Protein AF-A0A0P7VZ42-F1 (afdb_monomer_lite)

pLDDT: mean 81.6, std 18.13, range [38.47, 98.25]

Secondary structure (DSSP, 8-state):
----------------------GGG-EEEEEEETTEEEEEEEEEEE--TT-HHHHHHHHHHHHHHHHHHHHHHHHHTT----TT--EEEEESS--S-S---S-----SS----S------

Radius of gyration: 24.26 Å; chains: 1; bounding box: 44×40×92 Å

Structure (mmCIF, N/CA/C/O backbone):
data_AF-A0A0P7VZ42-F1
#
_entry.id   AF-A0A0P7VZ42-F1
#
loop_
_atom_site.group_PDB
_atom_site.id
_atom_site.type_symbol
_atom_site.label_atom_id
_atom_site.label_alt_id
_atom_site.label_comp_id
_atom_site.label_asym_id
_atom_site.label_entity_id
_atom_site.label_seq_id
_atom_site.pdbx_PDB_ins_code
_atom_site.Cartn_x
_atom_site.Cartn_y
_atom_site.Cartn_z
_atom_site.occupancy
_atom_site.B_iso_or_equiv
_atom_site.auth_seq_id
_atom_site.auth_comp_id
_atom_site.auth_asym_id
_atom_site.auth_atom_id
_atom_site.pdbx_PDB_model_num
ATOM 1 N N . MET A 1 1 ? 26.584 24.206 -71.239 1.00 43.94 1 MET A N 1
ATOM 2 C CA . MET A 1 1 ? 27.155 24.224 -69.872 1.00 43.94 1 MET A CA 1
ATOM 3 C C . MET A 1 1 ? 26.507 25.341 -69.075 1.00 43.94 1 MET A C 1
ATOM 5 O O . MET A 1 1 ? 26.671 26.487 -69.469 1.00 43.94 1 MET A O 1
ATOM 9 N N . LYS A 1 2 ? 25.753 25.001 -68.022 1.00 38.47 2 LYS A N 1
ATOM 10 C CA . LYS A 1 2 ? 25.412 25.841 -66.856 1.00 38.47 2 LYS A CA 1
ATOM 11 C C . LYS A 1 2 ? 24.657 24.941 -65.868 1.00 38.47 2 LYS A C 1
ATOM 13 O O . LYS A 1 2 ? 23.496 24.621 -66.082 1.00 38.47 2 LYS A O 1
ATOM 18 N N . THR A 1 3 ? 25.374 24.437 -64.870 1.00 43.88 3 THR A N 1
ATOM 19 C CA . THR A 1 3 ? 24.860 23.583 -63.791 1.00 43.88 3 THR A CA 1
ATOM 20 C C . THR A 1 3 ? 24.503 24.462 -62.601 1.00 43.88 3 THR A C 1
ATOM 22 O O . THR A 1 3 ? 25.380 25.132 -62.058 1.00 43.88 3 THR A O 1
ATOM 25 N N . THR A 1 4 ? 23.237 24.457 -62.192 1.00 53.31 4 THR A N 1
ATOM 26 C CA . THR A 1 4 ? 22.783 25.133 -60.971 1.00 53.31 4 THR A CA 1
ATOM 27 C C . THR A 1 4 ? 22.654 24.086 -59.871 1.00 53.31 4 THR A C 1
ATOM 29 O O . THR A 1 4 ? 21.836 23.174 -59.971 1.00 53.31 4 THR A O 1
ATOM 32 N N . ILE A 1 5 ? 23.516 24.183 -58.860 1.00 53.66 5 ILE A N 1
ATOM 33 C CA . ILE A 1 5 ? 23.568 23.277 -57.709 1.00 53.66 5 ILE A CA 1
ATOM 34 C C . ILE A 1 5 ? 22.511 23.733 -56.699 1.00 53.66 5 ILE A C 1
ATOM 36 O O . ILE A 1 5 ? 22.549 24.872 -56.237 1.00 53.66 5 ILE A O 1
ATOM 40 N N . TRP A 1 6 ? 21.579 22.845 -56.356 1.00 50.06 6 TRP A N 1
ATOM 41 C CA . TRP A 1 6 ? 20.650 23.026 -55.243 1.00 50.06 6 TRP A CA 1
ATOM 42 C C . TRP A 1 6 ? 21.292 22.451 -53.978 1.00 50.06 6 TRP A C 1
ATOM 44 O O . TRP A 1 6 ? 21.583 21.259 -53.920 1.00 50.06 6 TRP A O 1
ATOM 54 N N . ALA A 1 7 ? 21.540 23.295 -52.978 1.00 57.81 7 ALA A N 1
ATOM 55 C CA . ALA A 1 7 ? 21.990 22.857 -51.662 1.00 57.81 7 ALA A CA 1
ATOM 56 C C . ALA A 1 7 ? 20.762 22.548 -50.792 1.00 57.81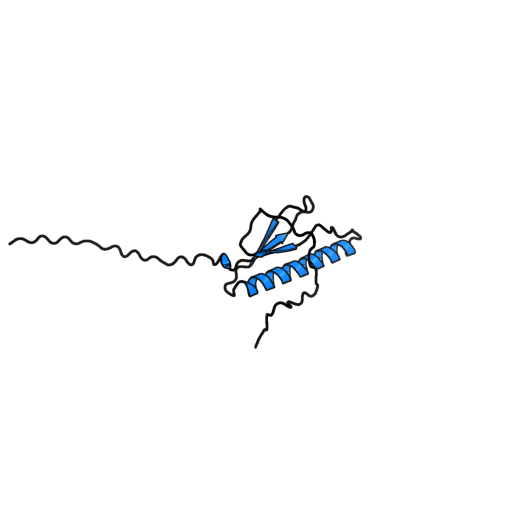 7 ALA A C 1
ATOM 58 O O . ALA A 1 7 ? 20.086 23.456 -50.312 1.00 57.81 7 ALA A O 1
ATOM 59 N N . SER A 1 8 ? 20.461 21.264 -50.607 1.00 55.75 8 SER A N 1
ATOM 60 C CA . SER A 1 8 ? 19.493 20.803 -49.610 1.00 55.75 8 SER A CA 1
ATOM 61 C C . SER A 1 8 ? 20.167 20.751 -48.239 1.00 55.75 8 SER A C 1
ATOM 63 O O . SER A 1 8 ? 21.127 20.011 -48.036 1.00 55.75 8 SER A O 1
ATOM 65 N N . LEU A 1 9 ? 19.661 21.547 -47.300 1.00 59.19 9 LEU A N 1
ATOM 66 C CA . LEU A 1 9 ? 20.068 21.538 -45.899 1.00 59.19 9 LEU A CA 1
ATOM 67 C C . LEU A 1 9 ? 19.374 20.354 -45.200 1.00 59.19 9 LEU A C 1
ATOM 69 O O . LEU A 1 9 ? 18.166 20.387 -44.976 1.00 59.19 9 LEU A O 1
ATOM 73 N N . ALA A 1 10 ? 20.117 19.286 -44.906 1.00 59.56 10 ALA A N 1
ATOM 74 C CA . ALA A 1 10 ? 19.609 18.141 -44.155 1.00 59.56 10 ALA A CA 1
ATOM 75 C C . ALA A 1 10 ? 19.566 18.481 -42.656 1.00 59.56 10 ALA A C 1
ATOM 77 O O . ALA A 1 10 ? 20.602 18.567 -41.998 1.00 59.56 10 ALA A O 1
ATOM 78 N N . LEU A 1 11 ? 18.363 18.688 -42.119 1.00 60.44 11 LEU A N 1
ATOM 79 C CA . LEU A 1 11 ? 18.126 18.752 -40.678 1.00 60.44 11 LEU A CA 1
ATOM 80 C C . LEU A 1 11 ? 18.273 17.335 -40.113 1.00 60.44 11 LEU A C 1
ATOM 82 O O . LEU A 1 11 ? 17.446 16.463 -40.373 1.00 60.44 11 LEU A O 1
ATOM 86 N N . ILE A 1 12 ? 19.353 17.102 -39.370 1.00 60.59 12 ILE A N 1
ATOM 87 C CA . ILE A 1 12 ? 19.585 15.854 -38.644 1.00 60.59 12 ILE A CA 1
ATOM 88 C C . ILE A 1 12 ? 18.567 15.815 -37.500 1.00 60.59 12 ILE A C 1
ATOM 90 O O . ILE A 1 12 ? 18.727 16.483 -36.480 1.00 60.59 12 ILE A O 1
ATOM 94 N N . SER A 1 13 ? 17.483 15.067 -37.702 1.00 60.00 13 SER A N 1
ATOM 95 C CA . SER A 1 13 ? 16.535 14.709 -36.652 1.00 60.00 13 SER A CA 1
ATOM 96 C C . SER A 1 13 ? 17.230 13.720 -35.716 1.00 60.00 13 SER A C 1
ATOM 98 O O . SER A 1 13 ? 17.290 12.522 -35.978 1.00 60.00 13 SER A O 1
ATOM 100 N N . GLY A 1 14 ? 17.841 14.243 -34.654 1.00 53.81 14 GLY A N 1
ATOM 101 C CA . GLY A 1 14 ? 18.246 13.433 -33.516 1.00 53.81 14 GLY A CA 1
ATOM 102 C C . GLY A 1 14 ? 16.996 13.048 -32.738 1.00 53.81 14 GLY A C 1
ATOM 103 O O . GLY A 1 14 ? 16.512 13.837 -31.930 1.00 53.81 14 GLY A O 1
ATOM 104 N N . CYS A 1 15 ? 16.458 11.855 -32.984 1.00 57.12 15 CYS A N 1
ATOM 105 C CA . CYS A 1 15 ? 15.561 11.213 -32.034 1.00 57.12 15 CYS A CA 1
ATOM 106 C C . CYS A 1 15 ? 16.396 10.887 -30.796 1.00 57.12 15 CYS A C 1
ATOM 108 O O . CYS A 1 15 ? 17.069 9.861 -30.747 1.00 57.12 15 CYS A O 1
ATOM 110 N N . ALA A 1 16 ? 16.405 11.785 -29.811 1.00 56.03 16 ALA A N 1
ATOM 111 C CA . ALA A 1 16 ? 16.710 11.364 -28.458 1.00 56.03 16 ALA A CA 1
ATOM 112 C C . ALA A 1 16 ? 15.683 10.278 -28.122 1.00 56.03 16 ALA A C 1
ATOM 114 O O . ALA A 1 16 ? 14.479 10.540 -28.184 1.00 56.03 16 ALA A O 1
ATOM 115 N N . SER A 1 17 ? 16.147 9.057 -27.855 1.00 55.53 17 SER A N 1
ATOM 116 C CA . SER A 1 17 ? 15.319 8.049 -27.209 1.00 55.53 17 SER A CA 1
ATOM 117 C C . SER A 1 17 ? 14.843 8.678 -25.910 1.00 55.53 17 SER A C 1
ATOM 119 O O . SER A 1 17 ? 15.629 8.892 -24.991 1.00 55.53 17 SER A O 1
ATOM 121 N N . ILE A 1 18 ? 13.580 9.094 -25.879 1.00 54.88 18 ILE A N 1
ATOM 122 C CA . ILE A 1 18 ? 12.912 9.386 -24.624 1.00 54.88 18 ILE A CA 1
ATOM 123 C C . ILE A 1 18 ? 12.856 8.021 -23.955 1.00 54.88 18 ILE A C 1
ATOM 125 O O . ILE A 1 18 ? 12.090 7.168 -24.411 1.00 54.88 18 ILE A O 1
ATOM 129 N N . ASP A 1 19 ? 13.720 7.798 -22.961 1.00 54.28 19 ASP A N 1
ATOM 130 C CA . ASP A 1 19 ? 13.577 6.685 -22.029 1.00 54.28 19 ASP A CA 1
ATOM 131 C C . ASP A 1 19 ? 12.162 6.797 -21.488 1.00 54.28 19 ASP A C 1
ATOM 133 O O . ASP A 1 19 ? 11.816 7.679 -20.699 1.00 54.28 19 ASP A O 1
ATOM 137 N N . THR A 1 20 ? 11.290 5.979 -22.062 1.00 54.16 20 THR A N 1
ATOM 138 C CA . THR A 1 20 ? 9.915 5.891 -21.622 1.00 54.16 20 THR A CA 1
ATOM 139 C C . THR A 1 20 ? 10.041 5.308 -20.223 1.00 54.16 20 THR A C 1
ATOM 141 O O . THR A 1 20 ? 10.725 4.284 -20.090 1.00 54.16 20 THR A O 1
ATOM 144 N N . PRO A 1 21 ? 9.494 5.963 -19.178 1.00 55.41 21 PRO A N 1
ATOM 145 C CA . PRO A 1 21 ? 9.530 5.394 -17.839 1.00 55.41 21 PRO A CA 1
ATOM 146 C C . PRO A 1 21 ? 9.084 3.940 -17.958 1.00 55.41 21 PRO A C 1
ATOM 148 O O . PRO A 1 21 ? 8.112 3.667 -18.664 1.00 55.41 21 PRO A O 1
ATOM 151 N N . GLN A 1 22 ? 9.864 3.015 -17.397 1.00 60.72 22 GLN A N 1
ATOM 152 C CA . GLN A 1 22 ? 9.623 1.578 -17.506 1.00 60.72 22 GLN A CA 1
ATOM 153 C C . GLN A 1 22 ? 8.370 1.246 -16.681 1.00 60.72 22 GLN A C 1
ATOM 155 O O . GLN A 1 22 ? 8.448 0.759 -15.560 1.00 60.72 22 GLN A O 1
ATOM 160 N N . ILE A 1 23 ? 7.194 1.579 -17.227 1.00 69.50 23 ILE A N 1
ATOM 161 C CA . ILE A 1 23 ? 5.875 1.322 -16.632 1.00 69.50 23 ILE A CA 1
ATOM 162 C C . ILE A 1 23 ? 5.697 -0.183 -16.383 1.00 69.50 23 ILE A C 1
ATOM 164 O O . ILE A 1 23 ? 4.951 -0.567 -15.488 1.00 69.50 23 ILE A O 1
ATOM 168 N N . GLU A 1 24 ? 6.399 -1.019 -17.154 1.00 79.19 24 GLU A N 1
ATOM 169 C CA . GLU A 1 24 ? 6.333 -2.480 -17.084 1.00 79.19 24 GLU A CA 1
ATOM 170 C C . GLU A 1 24 ? 6.816 -3.045 -15.738 1.00 79.19 24 GLU A C 1
ATOM 172 O O . GLU A 1 24 ? 6.273 -4.053 -15.297 1.00 79.19 24 GLU A O 1
ATOM 177 N N . ASP A 1 25 ? 7.737 -2.361 -15.046 1.00 93.44 25 ASP A N 1
ATOM 178 C CA . ASP A 1 25 ? 8.284 -2.804 -13.753 1.00 93.44 25 ASP A CA 1
ATOM 179 C C . ASP A 1 25 ? 7.685 -2.063 -12.545 1.00 93.44 25 ASP A C 1
ATOM 181 O O . ASP A 1 25 ? 8.117 -2.264 -11.405 1.00 93.44 25 ASP A O 1
ATOM 185 N N . ALA A 1 26 ? 6.705 -1.184 -12.772 1.00 96.06 26 ALA A N 1
ATOM 186 C CA . ALA A 1 26 ? 6.076 -0.428 -11.699 1.00 96.06 26 ALA A CA 1
ATOM 187 C C . ALA A 1 26 ? 5.177 -1.331 -10.841 1.00 96.06 26 ALA A C 1
ATOM 189 O O . ALA A 1 26 ? 4.471 -2.195 -11.351 1.00 96.06 26 ALA A O 1
ATOM 190 N N . VAL A 1 27 ? 5.141 -1.083 -9.533 1.00 97.12 27 VAL A N 1
ATOM 191 C CA . VAL A 1 27 ? 4.191 -1.700 -8.600 1.00 97.12 27 VAL A CA 1
ATOM 192 C C . VAL A 1 27 ? 3.507 -0.611 -7.796 1.00 97.12 27 VAL A C 1
ATOM 194 O O . VAL A 1 27 ? 4.162 0.243 -7.204 1.00 97.12 27 VAL A O 1
ATOM 197 N N . THR A 1 28 ? 2.183 -0.635 -7.727 1.00 97.81 28 THR A N 1
ATOM 198 C CA . THR A 1 28 ? 1.417 0.354 -6.969 1.00 97.81 28 THR A CA 1
ATOM 199 C C . THR A 1 28 ? 0.941 -0.217 -5.642 1.00 97.81 28 THR A C 1
ATOM 201 O O . THR A 1 28 ? 0.304 -1.268 -5.587 1.00 97.81 28 THR A O 1
ATOM 204 N N . LEU A 1 29 ? 1.219 0.522 -4.568 1.00 98.25 29 LEU A N 1
ATOM 205 C CA . LEU A 1 29 ? 0.647 0.318 -3.246 1.00 98.25 29 LEU A CA 1
ATOM 206 C C . LEU A 1 29 ? -0.661 1.094 -3.144 1.00 98.25 29 LEU A C 1
ATOM 208 O O . LEU A 1 29 ? -0.704 2.326 -3.251 1.00 98.25 29 LEU A O 1
ATOM 212 N N . TYR A 1 30 ? -1.720 0.352 -2.884 1.00 98.00 30 TYR A N 1
ATOM 213 C CA . TYR A 1 30 ? -3.050 0.868 -2.644 1.00 98.00 30 TYR A CA 1
ATOM 214 C C . TYR A 1 30 ? -3.382 0.814 -1.161 1.00 98.00 30 TYR A C 1
ATOM 216 O O . TYR A 1 30 ? -2.820 0.038 -0.387 1.00 98.00 30 TYR A O 1
ATOM 224 N N . ARG A 1 31 ? -4.372 1.618 -0.792 1.00 96.62 31 ARG A N 1
ATOM 225 C CA . ARG A 1 31 ? -5.192 1.422 0.399 1.00 96.62 31 ARG A CA 1
ATOM 226 C C . ARG A 1 31 ? -6.648 1.648 0.046 1.00 96.62 31 ARG A C 1
ATOM 228 O O . ARG A 1 31 ? -6.959 2.287 -0.957 1.00 96.62 31 ARG A O 1
ATOM 235 N N . ASN A 1 32 ? -7.541 1.243 0.926 1.00 94.62 32 ASN A N 1
ATOM 236 C CA . ASN A 1 32 ? -8.941 1.627 0.834 1.00 94.62 32 ASN A CA 1
ATOM 237 C C . ASN A 1 32 ? -9.330 2.650 1.909 1.00 94.62 32 ASN A C 1
ATOM 239 O O . ASN A 1 32 ? -8.489 3.236 2.613 1.00 94.62 32 ASN A O 1
ATOM 243 N N . SER A 1 33 ? -10.625 2.962 1.949 1.00 89.06 33 SER A N 1
ATOM 244 C CA . SER A 1 33 ? -11.180 4.052 2.742 1.00 89.06 33 SER A CA 1
ATOM 245 C C . SER A 1 33 ? -12.103 3.531 3.843 1.00 89.06 33 SER A C 1
ATOM 247 O O . SER A 1 33 ? -12.967 2.705 3.558 1.00 89.06 33 SER A O 1
ATOM 249 N N . PRO A 1 34 ? -12.043 4.097 5.066 1.00 87.00 34 PRO A N 1
ATOM 250 C CA . PRO A 1 34 ? -13.037 3.845 6.114 1.00 87.00 34 PRO A CA 1
ATOM 251 C C . PRO A 1 34 ? -14.487 4.111 5.688 1.00 87.00 34 PRO A C 1
ATOM 253 O O . PRO A 1 34 ? -15.410 3.598 6.309 1.00 87.00 34 PRO A O 1
ATOM 256 N N . TYR A 1 35 ? -14.692 4.927 4.651 1.00 87.62 35 TYR A N 1
ATOM 257 C CA . TYR A 1 35 ? -16.018 5.259 4.129 1.00 87.62 35 TYR A CA 1
ATOM 258 C C . TYR A 1 35 ? -16.493 4.309 3.023 1.00 87.62 35 TYR A C 1
ATOM 260 O O . TYR A 1 35 ? -17.681 4.280 2.717 1.00 87.62 35 TYR A O 1
ATOM 268 N N . SER A 1 36 ? -15.577 3.571 2.393 1.00 88.12 36 SER A N 1
ATOM 269 C CA . SER A 1 36 ? -15.885 2.586 1.358 1.00 88.12 36 SER A CA 1
ATOM 270 C C . SER A 1 36 ? -14.682 1.667 1.156 1.00 88.12 36 SER A C 1
ATOM 272 O O . SER A 1 36 ? -13.626 2.097 0.680 1.00 88.12 36 SER A O 1
ATOM 274 N N . SER A 1 37 ? -14.862 0.393 1.498 1.00 86.00 37 SER A N 1
ATOM 275 C CA . SER A 1 37 ? -13.845 -0.655 1.367 1.00 86.00 37 SER A CA 1
ATOM 276 C C . SER A 1 37 ? -13.512 -0.995 -0.087 1.00 86.00 37 SER A C 1
ATOM 278 O O . SER A 1 37 ? -12.435 -1.520 -0.352 1.00 86.00 37 SER A O 1
ATOM 280 N N . PHE A 1 38 ? -14.392 -0.641 -1.028 1.00 86.56 38 PHE A N 1
ATOM 281 C CA . PHE A 1 38 ? -14.200 -0.850 -2.466 1.00 86.56 38 PHE A CA 1
ATOM 282 C C . PHE A 1 38 ? -13.337 0.229 -3.125 1.00 86.56 38 PHE A C 1
ATOM 284 O O . PHE A 1 38 ? -12.923 0.064 -4.270 1.00 86.56 38 PHE A O 1
ATOM 291 N N . LEU A 1 39 ? -13.095 1.356 -2.444 1.00 90.38 39 LEU A N 1
ATOM 292 C CA . LEU A 1 39 ? -12.282 2.425 -3.014 1.00 90.38 39 LEU A CA 1
ATOM 293 C C . LEU A 1 39 ? -10.816 2.019 -3.077 1.00 90.38 39 LEU A C 1
ATOM 295 O O . LEU A 1 39 ? -10.248 1.522 -2.109 1.00 90.38 39 LEU A O 1
ATOM 299 N N . ARG A 1 40 ? -10.201 2.337 -4.211 1.00 94.62 40 ARG A N 1
ATOM 300 C CA . ARG A 1 40 ? -8.780 2.154 -4.472 1.00 94.62 40 ARG A CA 1
ATOM 301 C C . ARG A 1 40 ? -8.111 3.513 -4.387 1.00 94.62 40 ARG A C 1
ATOM 303 O O . ARG A 1 40 ? -8.240 4.343 -5.281 1.00 94.62 40 ARG A O 1
ATOM 310 N N . VAL A 1 41 ? -7.459 3.775 -3.266 1.00 95.19 41 VAL A N 1
ATOM 311 C CA . VAL A 1 41 ? -6.744 5.024 -3.023 1.00 95.19 41 VAL A CA 1
ATOM 312 C C . VAL A 1 41 ? -5.265 4.765 -3.257 1.00 95.19 41 VAL A C 1
ATOM 314 O O . VAL A 1 41 ? -4.679 3.888 -2.621 1.00 95.19 41 VAL A O 1
ATOM 317 N N . HIS A 1 42 ? -4.670 5.538 -4.161 1.00 97.12 42 HIS A N 1
ATOM 318 C CA . HIS A 1 42 ? -3.226 5.537 -4.376 1.00 97.12 42 HIS A CA 1
ATOM 319 C C . HIS A 1 42 ? -2.498 5.928 -3.090 1.00 97.12 42 HIS A C 1
ATOM 321 O O . HIS A 1 42 ? -2.843 6.931 -2.460 1.00 97.12 42 HIS A O 1
ATOM 327 N N . TRP A 1 43 ? -1.503 5.138 -2.699 1.00 97.44 43 TRP A N 1
ATOM 328 C CA . TRP A 1 43 ? -0.612 5.480 -1.594 1.00 97.44 43 TRP A CA 1
ATOM 329 C C . TRP A 1 43 ? 0.806 5.757 -2.082 1.00 97.44 43 TRP A C 1
ATOM 331 O O . TRP A 1 43 ? 1.400 6.761 -1.695 1.00 97.44 43 TRP A O 1
ATOM 341 N N . ALA A 1 44 ? 1.346 4.864 -2.913 1.00 97.94 44 ALA A N 1
ATOM 342 C CA . ALA A 1 44 ? 2.675 4.994 -3.496 1.00 97.94 44 ALA A CA 1
ATOM 343 C C . ALA A 1 44 ? 2.804 4.146 -4.767 1.00 97.94 44 ALA A C 1
ATOM 345 O O . ALA A 1 44 ? 2.057 3.189 -4.962 1.00 97.94 44 ALA A O 1
ATOM 346 N N . THR A 1 45 ? 3.791 4.474 -5.594 1.00 97.31 45 THR A N 1
ATOM 347 C CA . THR A 1 45 ? 4.246 3.641 -6.712 1.00 97.31 45 THR A CA 1
ATOM 348 C C . THR A 1 45 ? 5.736 3.368 -6.522 1.00 97.31 45 THR A C 1
ATOM 350 O O . THR A 1 45 ? 6.475 4.256 -6.103 1.00 97.31 45 THR A O 1
ATOM 3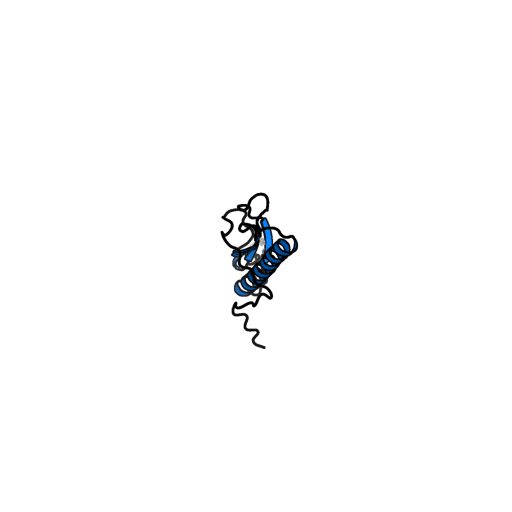53 N N . PHE A 1 46 ? 6.135 2.124 -6.762 1.00 96.25 46 PHE A N 1
ATOM 354 C CA . PHE A 1 46 ? 7.492 1.604 -6.679 1.00 96.25 46 PHE A CA 1
ATOM 355 C C . PHE A 1 46 ? 7.947 1.316 -8.108 1.00 96.25 46 PHE A C 1
ATOM 357 O O . PHE A 1 46 ? 7.427 0.400 -8.737 1.00 96.25 46 PHE A O 1
ATOM 364 N N . ASP A 1 47 ? 8.853 2.130 -8.631 1.00 95.69 47 ASP A N 1
ATOM 365 C CA . ASP A 1 47 ? 9.284 2.142 -10.033 1.00 95.69 47 ASP A CA 1
ATOM 366 C C . ASP A 1 47 ? 10.811 2.309 -10.153 1.00 95.69 47 ASP A C 1
ATOM 368 O O . ASP A 1 47 ? 11.320 2.966 -11.062 1.00 95.69 47 ASP A O 1
ATOM 372 N N . ALA A 1 48 ? 11.561 1.719 -9.213 1.00 94.31 48 ALA A N 1
ATOM 373 C CA . ALA A 1 48 ? 13.017 1.714 -9.265 1.00 94.31 48 ALA A CA 1
ATOM 374 C C . ALA A 1 48 ? 13.523 0.922 -10.481 1.00 94.31 48 ALA A C 1
ATOM 376 O O . ALA A 1 48 ? 12.887 -0.030 -10.938 1.00 94.31 48 ALA A O 1
ATOM 377 N N . VAL A 1 49 ? 14.709 1.299 -10.966 1.00 92.62 49 VAL A N 1
ATOM 378 C CA . VAL A 1 49 ? 15.365 0.691 -12.140 1.00 92.62 49 VAL A CA 1
ATOM 379 C C . VAL A 1 49 ? 15.850 -0.745 -11.899 1.00 92.62 49 VAL A C 1
ATOM 381 O O . VAL A 1 49 ? 16.246 -1.424 -12.839 1.00 92.62 49 VAL A O 1
ATOM 384 N N . ASP A 1 50 ? 15.824 -1.207 -10.649 1.00 91.12 50 ASP A N 1
ATOM 385 C CA . ASP A 1 50 ? 16.239 -2.541 -10.202 1.00 91.12 50 ASP A CA 1
ATOM 386 C C . ASP A 1 50 ? 15.254 -3.666 -10.598 1.00 91.12 50 ASP A C 1
ATOM 388 O O . ASP A 1 50 ? 15.534 -4.843 -10.364 1.00 91.12 50 ASP A O 1
ATOM 392 N N . GLY A 1 51 ? 14.121 -3.320 -11.220 1.00 91.06 51 GLY A N 1
ATOM 393 C CA . GLY A 1 51 ? 13.181 -4.255 -11.842 1.00 91.06 51 GLY A CA 1
ATOM 394 C C . GLY A 1 51 ? 12.007 -4.690 -10.958 1.00 91.06 51 GLY A C 1
ATOM 395 O O . GLY A 1 51 ? 11.930 -4.380 -9.763 1.00 91.06 51 GLY A O 1
ATOM 396 N N . ILE A 1 52 ? 11.072 -5.432 -11.564 1.00 93.56 52 ILE A N 1
ATOM 397 C CA . ILE A 1 52 ? 9.782 -5.787 -10.953 1.00 93.56 52 ILE A CA 1
ATOM 398 C C . ILE A 1 52 ? 9.905 -6.508 -9.604 1.00 93.56 52 ILE A C 1
ATOM 400 O O . ILE A 1 52 ? 9.181 -6.168 -8.671 1.00 93.56 52 ILE A O 1
ATOM 404 N N . ASP A 1 53 ? 10.845 -7.446 -9.446 1.00 93.19 53 ASP A N 1
ATOM 405 C CA . ASP A 1 53 ? 11.010 -8.205 -8.196 1.00 93.19 53 ASP A CA 1
ATOM 406 C C . ASP A 1 53 ? 11.427 -7.297 -7.029 1.00 93.19 53 ASP A C 1
ATOM 408 O O . ASP A 1 53 ? 10.951 -7.456 -5.898 1.00 93.19 53 ASP A O 1
ATOM 412 N N . TYR A 1 54 ? 12.285 -6.307 -7.305 1.00 92.50 54 TYR A N 1
ATOM 413 C CA . TYR A 1 54 ? 12.692 -5.312 -6.319 1.00 92.50 54 TYR A CA 1
ATOM 414 C C . TYR A 1 54 ? 11.509 -4.429 -5.918 1.00 92.50 54 TYR A C 1
ATOM 416 O O . TYR A 1 54 ? 11.232 -4.255 -4.726 1.00 92.50 54 TYR A O 1
ATOM 424 N N . ASN A 1 55 ? 10.781 -3.906 -6.904 1.00 95.19 55 ASN A N 1
ATOM 425 C CA . ASN A 1 55 ? 9.636 -3.026 -6.679 1.00 95.19 55 ASN A CA 1
ATOM 426 C C . ASN A 1 55 ? 8.501 -3.749 -5.940 1.00 95.19 55 ASN A C 1
ATOM 428 O O . ASN A 1 55 ? 7.971 -3.232 -4.951 1.00 95.19 55 ASN A O 1
ATOM 432 N N . ARG A 1 56 ? 8.189 -4.985 -6.345 1.00 95.69 56 ARG A N 1
ATOM 433 C CA . ARG A 1 56 ? 7.198 -5.854 -5.703 1.00 95.69 56 ARG A CA 1
ATOM 434 C C . ARG A 1 56 ? 7.573 -6.177 -4.267 1.00 95.69 56 ARG A C 1
ATOM 436 O O . ARG A 1 56 ? 6.763 -5.950 -3.369 1.00 95.69 56 ARG A O 1
ATOM 443 N N . GLY A 1 57 ? 8.803 -6.632 -4.031 1.00 94.31 57 GLY A N 1
ATOM 444 C CA . GLY A 1 57 ? 9.272 -6.976 -2.690 1.00 94.31 57 GLY A CA 1
ATOM 445 C C . GLY A 1 57 ? 9.195 -5.794 -1.719 1.00 94.31 57 GLY A C 1
ATOM 446 O O . GLY A 1 57 ? 8.718 -5.950 -0.592 1.00 94.31 57 GLY A O 1
ATOM 447 N N . ASN A 1 58 ? 9.594 -4.599 -2.164 1.00 95.50 58 ASN A N 1
ATOM 448 C CA . ASN A 1 58 ? 9.499 -3.381 -1.357 1.00 95.50 58 ASN A CA 1
ATOM 449 C C . ASN A 1 58 ? 8.049 -2.947 -1.113 1.00 95.50 58 ASN A C 1
ATOM 451 O O . ASN A 1 58 ? 7.708 -2.572 0.012 1.00 95.50 58 ASN A O 1
ATOM 455 N N . CYS A 1 59 ? 7.187 -3.032 -2.130 1.00 97.38 59 CYS A N 1
ATOM 456 C CA . CYS A 1 59 ? 5.771 -2.730 -1.969 1.00 97.38 59 CYS A CA 1
ATOM 457 C C . CYS A 1 59 ? 5.123 -3.656 -0.936 1.00 97.38 59 CYS A C 1
ATOM 459 O O . CYS A 1 59 ? 4.474 -3.191 0.002 1.00 97.38 59 CYS A O 1
ATOM 461 N N . GLU A 1 60 ? 5.313 -4.967 -1.078 1.00 96.38 60 GLU A N 1
ATOM 462 C CA . GLU A 1 60 ? 4.682 -5.963 -0.213 1.00 96.38 60 GLU A CA 1
ATOM 463 C C . GLU A 1 60 ? 5.179 -5.856 1.228 1.00 96.38 60 GLU A C 1
ATOM 465 O O . GLU A 1 60 ? 4.388 -5.945 2.167 1.00 96.38 60 GLU A O 1
ATOM 470 N N . MET A 1 61 ? 6.473 -5.584 1.414 1.00 95.75 61 MET A N 1
ATOM 471 C CA . MET A 1 61 ? 7.038 -5.265 2.723 1.00 95.75 61 MET A CA 1
ATOM 472 C C . MET A 1 61 ? 6.326 -4.061 3.357 1.00 95.75 61 MET A C 1
ATOM 474 O O . MET A 1 61 ? 5.873 -4.138 4.501 1.00 95.75 61 MET A O 1
ATOM 478 N N . ALA A 1 62 ? 6.180 -2.962 2.609 1.00 97.00 62 ALA A N 1
ATOM 479 C CA . ALA A 1 62 ? 5.486 -1.773 3.088 1.00 97.00 62 ALA A CA 1
ATOM 480 C C . ALA A 1 62 ? 4.019 -2.073 3.435 1.00 97.00 62 ALA A C 1
ATOM 482 O O . ALA A 1 62 ? 3.558 -1.683 4.509 1.00 97.00 62 ALA A O 1
ATOM 483 N N . ALA A 1 63 ? 3.302 -2.809 2.580 1.00 97.38 63 ALA A N 1
ATOM 484 C CA . ALA A 1 63 ? 1.920 -3.211 2.826 1.00 97.38 63 ALA A CA 1
ATOM 485 C C . ALA A 1 63 ? 1.787 -4.004 4.137 1.00 97.38 63 ALA A C 1
ATOM 487 O O . ALA A 1 63 ? 0.982 -3.632 4.994 1.00 97.38 63 ALA A O 1
ATOM 488 N N . ARG A 1 64 ? 2.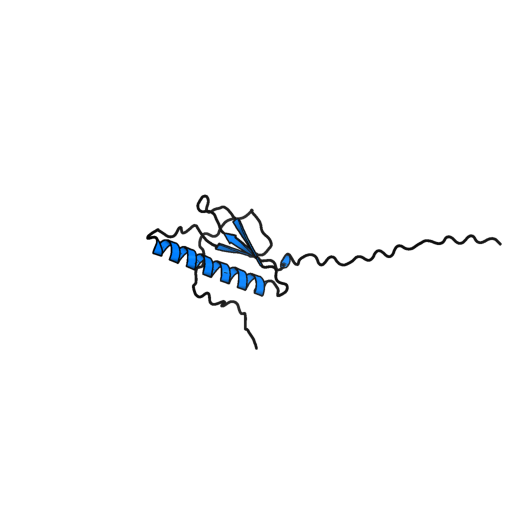624 -5.032 4.345 1.00 96.38 64 ARG A N 1
ATOM 489 C CA . ARG A 1 64 ? 2.584 -5.874 5.554 1.00 96.38 64 ARG A CA 1
ATOM 490 C C . ARG A 1 64 ? 2.846 -5.086 6.835 1.00 96.38 64 ARG A C 1
ATOM 492 O O . ARG A 1 64 ? 2.107 -5.252 7.808 1.00 96.38 64 ARG A O 1
ATOM 499 N N . VAL A 1 65 ? 3.834 -4.187 6.829 1.00 96.12 65 VAL A N 1
ATOM 500 C CA . VAL A 1 65 ? 4.138 -3.328 7.988 1.00 96.12 65 VAL A CA 1
ATOM 501 C C . VAL A 1 65 ? 2.996 -2.352 8.270 1.00 96.12 65 VAL A C 1
ATOM 503 O O . VAL A 1 65 ? 2.600 -2.167 9.422 1.00 96.12 65 VAL A O 1
ATOM 506 N N . LEU A 1 66 ? 2.432 -1.726 7.234 1.00 96.62 66 LEU A N 1
ATOM 507 C CA . LEU A 1 66 ? 1.313 -0.795 7.390 1.00 96.62 66 LEU A CA 1
ATOM 508 C C . LEU A 1 66 ? 0.056 -1.502 7.917 1.00 96.62 66 LEU A C 1
ATOM 510 O O . LEU A 1 66 ? -0.614 -0.973 8.806 1.00 96.62 66 LEU A O 1
ATOM 514 N N . ASN A 1 67 ? -0.226 -2.714 7.442 1.00 96.06 67 ASN A N 1
ATOM 515 C CA . ASN A 1 67 ? -1.327 -3.537 7.941 1.00 96.06 67 ASN A CA 1
ATOM 516 C C . ASN A 1 67 ? -1.103 -3.981 9.394 1.00 96.06 67 ASN A C 1
ATOM 518 O O . ASN A 1 67 ? -2.028 -3.904 10.204 1.00 96.06 67 ASN A O 1
ATOM 522 N N . ALA A 1 68 ? 0.124 -4.354 9.772 1.00 94.62 68 ALA A N 1
ATOM 523 C CA . ALA A 1 68 ? 0.462 -4.641 11.169 1.00 94.62 68 ALA A CA 1
ATOM 524 C C . ALA A 1 68 ? 0.247 -3.410 12.069 1.00 94.62 68 ALA A C 1
ATOM 526 O O . ALA A 1 68 ? -0.331 -3.517 13.152 1.00 94.62 68 ALA A O 1
ATOM 527 N N . ASN A 1 69 ? 0.618 -2.219 11.589 1.00 94.25 69 ASN A N 1
ATOM 528 C CA . ASN A 1 69 ? 0.375 -0.963 12.300 1.00 94.25 69 ASN A CA 1
ATOM 529 C C . ASN A 1 69 ? -1.123 -0.647 12.450 1.00 94.25 69 ASN A C 1
ATOM 531 O O . ASN A 1 69 ? -1.534 -0.135 13.497 1.00 94.25 69 ASN A O 1
ATOM 535 N N . LEU A 1 70 ? -1.950 -0.949 11.442 1.00 93.12 70 LEU A N 1
ATOM 536 C CA . LEU A 1 70 ? -3.409 -0.816 11.536 1.00 93.12 70 LEU A CA 1
ATOM 537 C C . LEU A 1 70 ? -4.001 -1.755 12.595 1.00 93.12 70 LEU A C 1
ATOM 539 O O . LEU A 1 70 ? -4.839 -1.319 13.394 1.00 93.12 70 LEU A O 1
ATOM 543 N N . ALA A 1 71 ? -3.552 -3.012 12.626 1.00 91.50 71 ALA A N 1
ATOM 544 C CA . ALA A 1 71 ? -3.996 -3.999 13.606 1.00 91.50 71 ALA A CA 1
ATOM 545 C C . ALA A 1 71 ? -3.632 -3.557 15.033 1.00 91.50 71 ALA A C 1
ATOM 547 O O . ALA A 1 71 ? -4.522 -3.350 15.862 1.00 91.50 71 ALA A O 1
ATOM 548 N N . ALA A 1 72 ? -2.351 -3.257 15.274 1.00 92.19 72 ALA A N 1
ATOM 549 C CA . ALA A 1 72 ? -1.858 -2.788 16.569 1.00 92.19 72 ALA A CA 1
ATOM 550 C C . ALA A 1 72 ? -2.558 -1.496 17.034 1.00 92.19 72 ALA A C 1
ATOM 552 O O . ALA A 1 72 ? -2.908 -1.342 18.205 1.00 92.19 72 ALA A O 1
ATOM 553 N N . SER A 1 73 ? -2.829 -0.562 16.112 1.00 90.75 73 SER A N 1
ATOM 554 C CA . SER A 1 73 ? -3.547 0.683 16.425 1.00 90.75 73 SER A CA 1
ATOM 555 C C . SER A 1 73 ? -5.009 0.455 16.818 1.00 90.75 73 SER A C 1
ATOM 557 O O . SER A 1 73 ? -5.565 1.244 17.590 1.00 90.75 73 SER A O 1
ATOM 559 N N . SER A 1 74 ? -5.650 -0.577 16.267 1.00 88.69 74 SER A N 1
ATOM 560 C CA . SER A 1 74 ? -7.032 -0.940 16.596 1.00 88.69 74 SER A CA 1
ATOM 561 C C . SER A 1 74 ? -7.098 -1.570 17.986 1.00 88.69 74 SER A C 1
ATOM 563 O O . SER A 1 74 ? -7.894 -1.129 18.820 1.00 88.69 74 SER A O 1
ATOM 565 N N . GLU A 1 75 ? -6.180 -2.495 18.274 1.00 88.38 75 GLU A N 1
ATOM 566 C CA . GLU A 1 75 ? -6.021 -3.131 19.587 1.00 88.38 75 GLU A CA 1
ATOM 567 C C . GLU A 1 75 ? -5.755 -2.105 20.693 1.00 88.38 75 GLU A C 1
ATOM 569 O O . GLU A 1 75 ? -6.480 -2.060 21.689 1.00 88.38 75 GLU A O 1
ATOM 574 N N . ALA A 1 76 ? -4.791 -1.200 20.485 1.00 91.06 76 ALA A N 1
ATOM 575 C CA . ALA A 1 76 ? -4.438 -0.158 21.452 1.00 91.06 76 ALA A CA 1
ATOM 576 C C . ALA A 1 76 ? -5.611 0.782 21.791 1.00 91.06 76 ALA A C 1
ATOM 578 O O . ALA A 1 76 ? -5.651 1.376 22.868 1.00 91.06 76 ALA A O 1
ATOM 579 N N . LYS A 1 77 ? -6.582 0.922 20.881 1.00 90.62 77 LYS A N 1
ATOM 580 C CA . LYS A 1 77 ? -7.788 1.745 21.072 1.00 90.62 77 LYS A CA 1
ATOM 581 C C . LYS A 1 77 ? -8.998 0.936 21.539 1.00 90.62 77 LYS A C 1
ATOM 583 O O . LYS A 1 77 ? -10.088 1.503 21.606 1.00 90.62 77 LYS A O 1
ATOM 588 N N . SER A 1 78 ? -8.829 -0.358 21.830 1.00 86.12 78 SER A N 1
ATOM 589 C CA . SER A 1 78 ? -9.922 -1.289 22.149 1.00 86.12 78 SER A CA 1
ATOM 590 C C . SER A 1 78 ? -11.035 -1.267 21.092 1.00 86.12 78 SER A C 1
ATOM 592 O O . SER A 1 78 ? -12.222 -1.315 21.411 1.00 86.12 78 SER A O 1
ATOM 594 N N . ARG A 1 79 ? -10.651 -1.136 19.816 1.00 83.31 79 ARG A N 1
ATOM 595 C CA . ARG A 1 79 ? -11.562 -1.165 18.668 1.00 83.31 79 ARG A CA 1
ATOM 596 C C . ARG A 1 79 ? -11.380 -2.470 17.915 1.00 83.31 79 ARG A C 1
ATOM 598 O O . ARG A 1 79 ? -10.264 -2.962 17.780 1.00 83.31 79 ARG A O 1
ATOM 605 N N . GLN A 1 80 ? -12.475 -2.986 17.367 1.00 78.56 80 GLN 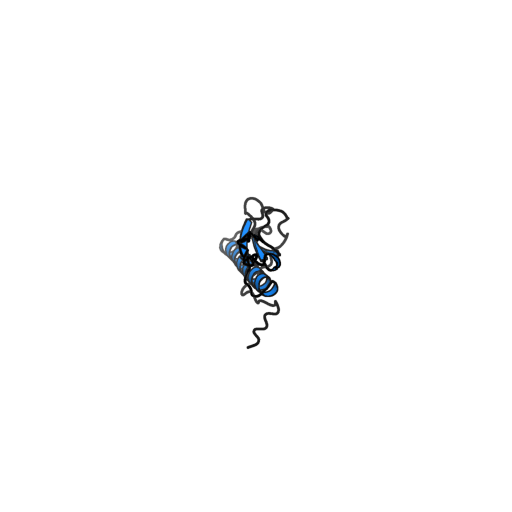A N 1
ATOM 606 C CA . GLN A 1 80 ? -12.404 -4.073 16.400 1.00 78.56 80 GLN A CA 1
ATOM 607 C C . GLN A 1 80 ? -11.594 -3.597 15.187 1.00 78.56 80 GLN A C 1
ATOM 609 O O . GLN A 1 80 ? -11.885 -2.531 14.633 1.00 78.56 80 GLN A O 1
ATOM 614 N N . ALA A 1 81 ? -10.592 -4.376 14.775 1.00 79.88 81 ALA A N 1
ATOM 615 C CA . ALA A 1 81 ? -9.938 -4.157 13.493 1.00 79.88 81 ALA A CA 1
ATOM 616 C C . ALA A 1 81 ? -11.000 -4.226 12.388 1.00 79.88 81 ALA A C 1
ATOM 618 O O . ALA A 1 81 ? -11.842 -5.126 12.387 1.00 79.88 81 ALA A O 1
ATOM 619 N N . SER A 1 82 ? -10.997 -3.251 11.482 1.00 83.25 82 SER A N 1
ATOM 620 C CA . SER A 1 82 ? -11.877 -3.297 10.316 1.00 83.25 82 SER A CA 1
ATOM 621 C C . SER A 1 82 ? -11.293 -4.318 9.339 1.00 83.25 82 SER A C 1
ATOM 623 O O . SER A 1 82 ? -10.216 -4.049 8.809 1.00 83.25 82 SER A O 1
ATOM 625 N N . PRO A 1 83 ? -11.945 -5.475 9.115 1.00 84.25 83 PRO A N 1
ATOM 626 C CA . PRO A 1 83 ? -11.389 -6.526 8.257 1.00 84.25 83 PRO A CA 1
ATOM 627 C C . PRO A 1 83 ? -11.258 -6.052 6.808 1.00 84.25 83 PRO A C 1
ATOM 629 O O . PRO A 1 83 ? -10.375 -6.494 6.083 1.00 84.25 83 PRO A O 1
ATOM 632 N N . ASP A 1 84 ? -12.097 -5.089 6.433 1.00 89.06 84 ASP A N 1
ATOM 633 C CA . ASP A 1 84 ? -12.156 -4.526 5.097 1.00 89.06 84 ASP A CA 1
ATOM 634 C C . ASP A 1 84 ? -11.267 -3.290 4.945 1.00 89.06 84 ASP A C 1
ATOM 636 O O . ASP A 1 84 ? -11.451 -2.564 3.977 1.00 89.06 84 ASP A O 1
ATOM 640 N N . LEU A 1 85 ? -10.360 -2.986 5.885 1.00 92.88 85 LEU A N 1
ATOM 641 C CA . LEU A 1 85 ? -9.400 -1.890 5.738 1.00 92.88 85 LEU A CA 1
ATOM 642 C C . LEU A 1 85 ? -7.971 -2.400 5.698 1.00 92.88 85 LEU A C 1
ATOM 644 O O . LEU A 1 85 ? -7.516 -3.062 6.628 1.00 92.88 85 LEU A O 1
ATOM 648 N N . GLY A 1 86 ? -7.238 -1.998 4.666 1.00 96.00 86 GLY A N 1
ATOM 649 C CA . GLY A 1 86 ? -5.839 -2.364 4.562 1.00 96.00 86 GLY A CA 1
ATOM 650 C C . GLY A 1 86 ? -5.138 -1.811 3.338 1.00 96.00 86 GLY A C 1
ATOM 651 O O . GLY A 1 86 ? -5.668 -0.980 2.593 1.00 96.00 86 GLY A O 1
ATOM 652 N N . PHE A 1 87 ? -3.909 -2.281 3.195 1.00 97.38 87 PHE A N 1
ATOM 653 C CA . PHE A 1 87 ? -2.947 -1.934 2.168 1.00 97.38 87 PHE A CA 1
ATOM 654 C C . PHE A 1 87 ? -2.601 -3.176 1.344 1.00 97.38 87 PHE A C 1
ATOM 656 O O . PHE A 1 87 ? -2.463 -4.266 1.905 1.00 97.38 87 PHE A O 1
ATOM 663 N N . TRP A 1 88 ? -2.453 -3.021 0.029 1.00 97.38 88 TRP A N 1
ATOM 664 C CA . TRP A 1 88 ? -2.092 -4.114 -0.881 1.00 97.38 88 TRP A CA 1
ATOM 665 C C . TRP A 1 88 ? -1.350 -3.603 -2.119 1.00 97.38 88 TRP A C 1
ATOM 667 O O . TRP A 1 88 ? -1.411 -2.417 -2.440 1.00 97.38 88 TRP A O 1
ATOM 677 N N . CYS A 1 89 ? -0.659 -4.507 -2.810 1.00 97.06 89 CYS A N 1
ATOM 678 C CA . CYS A 1 89 ? 0.188 -4.195 -3.958 1.00 97.06 89 CYS A CA 1
ATOM 679 C C . CYS A 1 89 ? -0.349 -4.828 -5.236 1.00 97.06 89 CYS A C 1
ATOM 681 O O . CYS A 1 89 ? -0.693 -6.007 -5.228 1.00 97.06 89 CYS A O 1
ATOM 683 N N . GLU A 1 90 ? -0.319 -4.098 -6.348 1.00 96.50 90 GLU A N 1
ATOM 684 C CA . GLU A 1 90 ? -0.625 -4.635 -7.682 1.00 96.50 90 GLU A CA 1
ATOM 685 C C . GLU A 1 90 ? 0.390 -4.140 -8.706 1.00 96.50 90 GLU A C 1
ATOM 687 O O . GLU A 1 90 ? 0.967 -3.067 -8.536 1.00 96.50 90 GLU A O 1
ATOM 692 N N . ASP A 1 91 ? 0.644 -4.959 -9.726 1.00 95.19 91 ASP A N 1
ATOM 693 C CA . ASP A 1 91 ? 1.566 -4.612 -10.805 1.00 95.19 91 ASP A CA 1
ATOM 694 C C . ASP A 1 91 ? 1.003 -3.461 -11.641 1.00 95.19 91 ASP A C 1
ATOM 696 O O . ASP A 1 91 ? -0.207 -3.333 -11.840 1.00 95.19 91 ASP A O 1
ATOM 700 N N . GLY A 1 92 ? 1.908 -2.635 -12.146 1.00 94.12 92 GLY A N 1
ATOM 701 C CA . GLY A 1 92 ? 1.616 -1.451 -12.928 1.00 94.12 92 GLY A CA 1
ATOM 702 C C . GLY A 1 92 ? 1.453 -0.172 -12.108 1.00 94.12 92 GLY A C 1
ATOM 703 O O . GLY A 1 92 ? 1.517 -0.119 -10.873 1.00 94.12 92 GLY A O 1
ATOM 704 N N . VAL A 1 93 ? 1.248 0.908 -12.856 1.00 92.88 93 VAL A N 1
ATOM 705 C CA . VAL A 1 93 ? 0.924 2.235 -12.326 1.00 92.88 93 VAL A CA 1
ATOM 706 C C . VAL A 1 93 ? -0.494 2.278 -11.762 1.00 92.88 93 VAL A C 1
ATOM 708 O O . VAL A 1 93 ? -1.304 1.382 -11.988 1.00 92.88 93 VAL A O 1
ATOM 711 N N . PHE A 1 94 ? -0.792 3.345 -11.024 1.00 93.62 94 PHE A N 1
ATOM 712 C CA . PHE A 1 94 ? -2.088 3.530 -10.387 1.00 93.62 94 PHE A CA 1
ATOM 713 C C . PHE A 1 94 ? -3.261 3.368 -11.358 1.00 93.62 94 PHE A C 1
ATOM 715 O O . PHE A 1 94 ? -3.382 4.112 -12.333 1.00 93.62 94 PHE A O 1
ATOM 722 N N . ASP A 1 95 ? -4.169 2.461 -11.002 1.00 90.81 95 ASP A N 1
ATOM 723 C CA . ASP A 1 95 ? -5.481 2.322 -11.609 1.00 90.81 95 ASP A CA 1
ATOM 724 C C . ASP A 1 95 ? -6.581 2.380 -10.538 1.00 90.81 95 ASP A C 1
ATOM 726 O O . ASP A 1 95 ? -6.606 1.640 -9.546 1.00 90.81 95 ASP A O 1
ATOM 730 N N . GLN A 1 96 ? -7.521 3.292 -10.768 1.00 89.69 96 GLN A N 1
ATOM 731 C CA . GLN A 1 96 ? -8.726 3.465 -9.965 1.00 89.69 96 GLN A CA 1
ATOM 732 C C . GLN A 1 96 ? -9.764 2.359 -10.205 1.00 89.69 96 GLN A C 1
ATOM 734 O O . GLN A 1 96 ? -10.706 2.230 -9.422 1.00 89.69 96 GLN A O 1
ATOM 739 N N . THR A 1 97 ? -9.626 1.586 -11.286 1.00 89.12 97 THR A N 1
ATOM 740 C CA . THR A 1 97 ? -10.478 0.436 -11.586 1.00 89.12 97 THR A CA 1
ATOM 741 C C . THR A 1 97 ? -9.977 -0.829 -10.889 1.00 89.12 97 THR A C 1
ATOM 743 O O . THR A 1 97 ? -8.816 -0.928 -10.506 1.00 89.12 97 THR A O 1
ATOM 746 N N . GLY A 1 98 ? -10.875 -1.792 -10.673 1.00 87.75 98 GLY A N 1
ATOM 747 C CA . GLY A 1 98 ? -10.576 -3.044 -9.975 1.00 87.75 98 GLY A CA 1
ATOM 748 C C . GLY A 1 98 ? -11.231 -3.143 -8.598 1.00 87.75 98 GLY A C 1
ATOM 749 O O . GLY A 1 98 ? -11.956 -2.248 -8.165 1.00 87.75 98 GLY A O 1
ATOM 750 N N . ASN A 1 99 ? -10.978 -4.253 -7.906 1.00 90.19 99 ASN A N 1
ATOM 751 C CA . ASN A 1 99 ? -11.540 -4.535 -6.584 1.00 90.19 99 ASN A CA 1
ATOM 752 C C . ASN A 1 99 ? -10.451 -4.467 -5.513 1.00 90.19 99 ASN A C 1
ATOM 754 O O . ASN A 1 99 ? -9.294 -4.767 -5.793 1.00 90.19 99 ASN A O 1
ATOM 758 N N . ALA A 1 100 ? -10.819 -4.098 -4.288 1.00 92.00 100 ALA A N 1
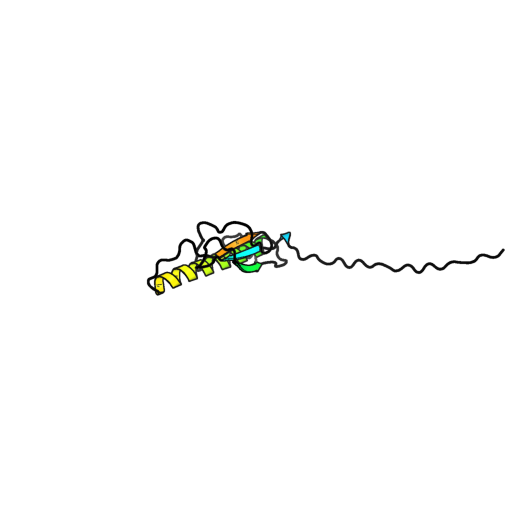ATOM 759 C CA . ALA A 1 100 ? -9.949 -4.322 -3.140 1.00 92.00 100 ALA A CA 1
ATOM 760 C C . ALA A 1 100 ? -9.938 -5.824 -2.774 1.00 92.00 100 ALA A C 1
ATOM 762 O O . ALA A 1 100 ? -10.973 -6.488 -2.919 1.00 92.00 100 ALA A O 1
ATOM 763 N N . PRO A 1 101 ? -8.809 -6.369 -2.288 1.00 92.25 101 PRO A N 1
ATOM 764 C CA . PRO A 1 101 ? -8.760 -7.711 -1.719 1.00 92.25 101 PRO A CA 1
ATOM 765 C C . PRO A 1 101 ? -9.711 -7.875 -0.527 1.00 92.25 101 PRO A C 1
ATOM 767 O O . PRO A 1 101 ? -10.044 -6.913 0.160 1.00 92.25 101 PRO A O 1
ATOM 770 N N . LEU A 1 102 ? -10.106 -9.121 -0.253 1.00 89.81 102 LEU A N 1
ATOM 771 C CA . LEU A 1 102 ? -10.941 -9.470 0.907 1.00 89.81 102 LEU A CA 1
ATOM 772 C C . LEU A 1 102 ? -10.143 -9.611 2.212 1.00 89.81 102 LEU A C 1
ATOM 774 O O . LEU A 1 102 ? -10.726 -9.721 3.287 1.00 89.81 102 LEU A O 1
ATOM 778 N N . SER A 1 103 ? -8.818 -9.671 2.120 1.00 90.69 103 SER A N 1
ATOM 779 C CA . SER A 1 103 ? -7.921 -9.841 3.257 1.00 90.69 103 SER A CA 1
ATOM 780 C C . SER A 1 103 ? -6.598 -9.148 2.984 1.00 90.69 103 SER A C 1
ATOM 782 O O . SER A 1 103 ? -6.142 -9.105 1.841 1.00 90.69 103 SER A O 1
ATOM 784 N N . PHE A 1 104 ? -5.962 -8.672 4.049 1.00 94.06 104 PHE A N 1
ATOM 785 C CA . PHE A 1 104 ? -4.717 -7.923 3.977 1.00 94.06 104 PHE A CA 1
ATOM 786 C C . PHE A 1 104 ? -3.667 -8.599 4.851 1.00 94.06 104 PHE A C 1
ATOM 788 O O . PHE A 1 104 ? -3.877 -8.787 6.050 1.00 94.06 104 PHE A O 1
ATOM 795 N N . GLU A 1 105 ? -2.546 -8.987 4.248 1.00 93.12 105 GLU A N 1
ATOM 796 C CA . GLU A 1 105 ? -1.445 -9.599 4.986 1.00 93.12 105 GLU A CA 1
ATOM 797 C C . GLU A 1 105 ? -0.804 -8.579 5.930 1.00 93.12 105 GLU A C 1
ATOM 799 O O . GLU A 1 105 ? -0.522 -7.446 5.534 1.00 93.12 105 GLU A O 1
ATOM 804 N N . ALA A 1 106 ? -0.561 -8.986 7.174 1.00 92.75 106 ALA A N 1
ATOM 805 C CA . ALA A 1 106 ? 0.039 -8.162 8.214 1.00 92.75 106 ALA A CA 1
ATOM 806 C C . ALA A 1 106 ? 1.192 -8.924 8.871 1.00 92.75 106 ALA A C 1
ATOM 808 O O . ALA A 1 106 ? 1.023 -10.064 9.301 1.00 92.75 106 ALA A O 1
ATOM 809 N N . GLU A 1 107 ? 2.357 -8.288 8.967 1.00 92.75 107 GLU A N 1
ATOM 810 C CA . GLU A 1 107 ? 3.559 -8.894 9.540 1.00 92.75 107 GLU A CA 1
ATOM 811 C C . GLU A 1 107 ? 4.470 -7.797 10.105 1.00 92.75 107 GLU A C 1
ATOM 813 O O . GLU A 1 107 ? 4.771 -6.818 9.417 1.00 92.75 107 GLU A O 1
ATOM 818 N N . PHE A 1 108 ? 4.919 -7.949 11.355 1.00 85.94 108 PHE A N 1
ATOM 819 C CA . PHE A 1 108 ? 5.953 -7.096 11.940 1.00 85.94 108 PHE A CA 1
ATOM 820 C C . PHE A 1 108 ? 6.875 -7.890 12.890 1.00 85.94 108 PHE A C 1
ATOM 822 O O . PHE A 1 108 ? 6.365 -8.559 13.792 1.00 85.94 108 PHE A O 1
ATOM 829 N N . PRO A 1 109 ? 8.212 -7.771 12.759 1.00 86.31 109 PRO A N 1
ATOM 830 C CA . PRO A 1 109 ? 8.904 -7.142 11.630 1.00 86.31 109 PRO A CA 1
ATOM 831 C C . PRO A 1 109 ? 8.609 -7.917 10.339 1.00 86.31 109 PRO A C 1
ATOM 833 O O . PRO A 1 109 ? 8.469 -9.133 10.379 1.00 86.31 109 PRO A O 1
ATOM 836 N N . SER A 1 110 ? 8.488 -7.231 9.204 1.00 79.56 110 SER A N 1
ATOM 837 C CA . SER A 1 110 ? 8.249 -7.906 7.928 1.00 79.56 110 SER A CA 1
ATOM 838 C C . SER A 1 110 ? 9.542 -8.564 7.450 1.00 79.56 110 SER A C 1
ATOM 840 O O . SER A 1 110 ? 10.479 -7.860 7.061 1.00 79.56 110 SER A O 1
ATOM 842 N N . ALA A 1 111 ? 9.610 -9.893 7.460 1.00 68.00 111 ALA A N 1
ATOM 843 C CA . ALA A 1 111 ? 10.678 -10.605 6.782 1.00 68.00 111 ALA A CA 1
ATOM 844 C C . ALA A 1 111 ? 10.354 -10.600 5.283 1.00 68.00 111 ALA A C 1
ATOM 846 O O . ALA A 1 111 ? 9.367 -11.182 4.834 1.00 68.00 111 ALA A O 1
ATOM 847 N N . THR A 1 112 ? 11.152 -9.921 4.464 1.00 59.34 112 THR A N 1
ATOM 848 C CA . THR A 1 112 ? 11.090 -10.108 3.012 1.00 59.34 112 THR A CA 1
ATOM 849 C C . THR A 1 112 ? 11.594 -11.518 2.697 1.00 59.34 112 THR A C 1
ATOM 851 O O . THR A 1 112 ? 12.772 -11.746 2.472 1.00 59.34 112 THR A O 1
ATOM 854 N N . THR A 1 113 ? 10.690 -12.500 2.725 1.00 50.88 113 THR A N 1
ATOM 855 C CA . THR A 1 113 ? 10.933 -13.864 2.220 1.00 50.88 113 THR A CA 1
ATOM 856 C C . THR A 1 113 ? 10.794 -13.955 0.699 1.00 50.88 113 THR A C 1
ATOM 858 O O . THR A 1 113 ? 10.932 -15.040 0.137 1.00 50.88 113 THR A O 1
ATOM 861 N N . SER A 1 114 ? 10.595 -12.826 0.008 1.00 47.56 114 SER A N 1
ATOM 862 C CA . SER A 1 114 ? 10.958 -12.741 -1.406 1.00 47.56 114 SER A CA 1
ATOM 863 C C . SER A 1 114 ? 12.472 -12.897 -1.501 1.00 47.56 114 SER A C 1
ATOM 865 O O . SER A 1 114 ? 13.196 -12.404 -0.640 1.00 47.56 114 SER A O 1
ATOM 867 N 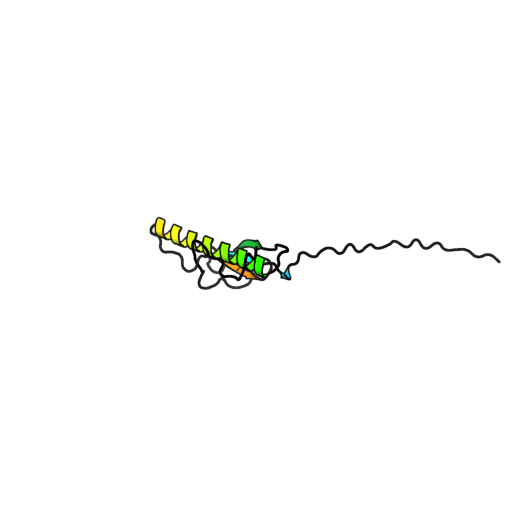N . SER A 1 115 ? 12.966 -13.623 -2.493 1.00 46.81 115 SER A N 1
ATOM 868 C CA . SER A 1 115 ? 14.362 -14.036 -2.625 1.00 46.81 115 SER A CA 1
ATOM 869 C C . SER A 1 115 ? 15.339 -12.888 -2.925 1.00 46.81 115 SER A C 1
ATOM 871 O O . SER A 1 115 ? 16.206 -13.035 -3.785 1.00 46.81 115 SER A O 1
ATOM 873 N N . MET A 1 116 ? 15.267 -11.764 -2.208 1.00 48.53 116 MET A N 1
ATOM 874 C CA . MET A 1 116 ? 16.387 -10.849 -2.027 1.00 48.53 116 MET A CA 1
ATOM 875 C C . MET A 1 116 ? 17.450 -11.579 -1.210 1.00 48.53 116 MET A C 1
ATOM 877 O O . MET A 1 116 ? 17.667 -11.339 -0.024 1.00 48.53 116 MET A O 1
ATOM 881 N N . ARG A 1 117 ? 18.132 -12.520 -1.865 1.00 43.59 117 ARG A N 1
ATOM 882 C CA . ARG A 1 117 ? 19.495 -12.838 -1.488 1.00 43.59 117 ARG A CA 1
ATOM 883 C C . ARG A 1 117 ? 20.270 -11.540 -1.672 1.00 43.59 117 ARG A C 1
ATOM 885 O O . ARG A 1 117 ? 20.650 -11.197 -2.785 1.00 43.59 117 ARG A O 1
ATOM 892 N N . PHE A 1 118 ? 20.499 -10.836 -0.574 1.00 50.00 118 PHE A N 1
ATOM 893 C CA . PHE A 1 118 ? 21.695 -10.027 -0.431 1.00 50.00 118 PHE A CA 1
ATOM 894 C C . PHE A 1 118 ? 22.869 -11.011 -0.512 1.00 50.00 118 PHE A C 1
ATOM 896 O O . PHE A 1 118 ? 23.296 -11.571 0.492 1.00 50.00 118 PHE A O 1
ATOM 903 N N . THR A 1 119 ? 23.279 -11.381 -1.723 1.00 41.44 119 THR A N 1
ATOM 904 C CA . THR A 1 119 ? 24.612 -11.943 -1.910 1.00 41.44 119 THR A CA 1
ATOM 905 C C . THR A 1 119 ? 25.567 -10.767 -1.837 1.00 41.44 119 THR A C 1
ATOM 907 O O . THR A 1 119 ? 25.514 -9.900 -2.711 1.00 41.44 119 THR A O 1
ATOM 910 N N . ASP A 1 120 ? 26.350 -10.742 -0.759 1.00 42.97 120 ASP A N 1
ATOM 911 C CA . ASP A 1 120 ? 27.550 -9.915 -0.605 1.00 42.97 120 ASP A CA 1
ATOM 912 C C . ASP A 1 120 ? 28.530 -10.088 -1.781 1.00 42.97 120 ASP A C 1
ATOM 914 O O . ASP A 1 120 ? 28.585 -11.205 -2.358 1.00 42.97 120 ASP A O 1
#

Sequence (120 aa):
MKTTIWASLALISGCASIDTPQIEDAVTLYRNSPYSSFLRVHWATFDAVDGIDYNRGNCEMAARVLNANLAASSEAKSRQASPDLGFWCEDGVFDQTGNAPLSFEAEFPSATTSSMRFTD

Foldseek 3Di:
DDDDDDDDDDDPPPPPPPPDQPQQQKKWKWWDDPVDLFWTHTDDIQRDPVGNLVRQLVSLQVQQAFVQVQVVVCVVVVHDRDQSTGMDMDRGDDDRDDGHDSGGHHDPVDDSPSPPPPPD